Protein 6U83 (pdb70)

InterPro domains:
  IPR006664 Outer membrane protein, bacterial [PR01021] (283-305)
  IPR006664 Outer membrane protein, bacterial [PR01021] (332-348)
  IPR006665 OmpA-like domain [PF00691] (283-367)
  IPR006665 OmpA-like domain [PS51123] (270-389)
  IPR006665 OmpA-like domain [cd07185] (283-385)
  IPR011250 Outer membrane protein/outer membrane enzyme PagP, beta-barrel [SSF56925] (75-213)
  IPR036737 OmpA-like domain superfamily [G3DSA:3.30.1330.60] (267-387)
  IPR036737 OmpA-like domain superfamily [SSF103088] (271-385)
  IPR050330 Bacterial Outer Membrane Structural/Functional [PTHR30329] (282-387)

Secondary structure (DSSP, 8-state):
-----EEPPTT-EEPPTTGGG-SS-EEEEEEETTEEEEEEEEE--TT-----HHHHHHHHHHHHHHHHHT---EEEEE-----SSSSTTHHHHHHHHHHHHHHHHHHHHHTT--GGGEEEEE-TTSSPPTTS-TT-GGGSEEEEEEEEEPEEP-

Nearest PDB structures (foldseek):
  6u83-assembly1_A  TM=1.007E+00  e=5.809E-35  Francisella tularensis subsp. tularensis SCHU S4
  5u1h-assembly3_C  TM=8.465E-01  e=2.997E-11  Pseudomonas aeruginosa PAO1
  6jfw-assembly2_B  TM=7.309E-01  e=7.618E-12  Pseudomonas aeruginosa PAO1
  5jir-assembly3_A  TM=6.852E-01  e=8.661E-08  Treponema pallidum subsp. pallidum str. Nichols
  5jir-assembly3_B  TM=6.895E-01  e=1.518E-06  Treponema pallidum subsp. pallidum str. Nichols

Structure (mmCIF, N/CA/C/O backbone):
data_6U83
#
_entry.id   6U83
#
_cell.length_a   113.788
_cell.length_b   134.971
_cell.length_c   31.206
_cell.angle_alpha   90.000
_cell.angle_beta   90.000
_cell.angle_gamma   90.000
#
_symmetry.space_group_name_H-M   'C 2 2 21'
#
loop_
_entity.id
_entity.type
_entity.pdbx_description
1 polymer 'Outer membrane associated protein'
2 non-polymer '4-(2-HYDROXYETHYL)-1-PIPERAZINE ETHANESULFONIC ACID'
3 non-polymer 'PENTAETHYLENE GLYCOL'
4 non-polymer D-ALANINE
5 water water
#
loop_
_atom_site.group_PDB
_atom_site.id
_atom_site.type_symbol
_atom_site.label_atom_id
_atom_site.label_alt_id
_atom_site.label_comp_id
_atom_site.label_asym_id
_atom_site.label_entity_id
_atom_site.label_seq_id
_atom_site.pdbx_PDB_ins_code
_atom_site.Cartn_x
_atom_site.Cartn_y
_atom_site.Cartn_z
_atom_site.occupancy
_atom_site.B_iso_or_equiv
_atom_site.auth_seq_id
_atom_site.auth_comp_id
_atom_site.auth_asym_id
_atom_site.auth_atom_id
_atom_site.pdbx_PDB_model_num
ATOM 1 N N . ILE A 1 21 ? -6.836 18.677 -16.968 1.00 145.03 240 ILE A N 1
ATOM 2 C CA . ILE A 1 21 ? -5.398 18.517 -16.805 1.00 143.39 240 ILE A CA 1
ATOM 3 C C . ILE A 1 21 ? -5.098 17.221 -16.045 1.00 146.37 240 ILE A C 1
ATOM 4 O O . ILE A 1 21 ? -3.947 16.964 -15.683 1.00 149.86 240 ILE A O 1
ATOM 9 N N . ASP A 1 22 ? -6.127 16.404 -15.807 1.00 149.98 241 ASP A N 1
ATOM 10 C CA . ASP A 1 22 ? -5.938 15.159 -15.072 1.00 139.95 241 ASP A CA 1
ATOM 11 C C . ASP A 1 22 ? -5.293 14.103 -15.958 1.00 133.52 241 ASP A C 1
ATOM 12 O O . ASP A 1 22 ? -5.584 13.994 -17.153 1.00 128.69 241 ASP A O 1
ATOM 17 N N . GLU A 1 23 ? -4.434 13.301 -15.343 1.00 132.40 242 GLU A N 1
ATOM 18 C CA . GLU A 1 23 ? -3.598 12.348 -16.043 1.00 131.61 242 GLU A CA 1
ATOM 19 C C . GLU A 1 23 ? -3.634 10.958 -15.414 1.00 123.97 242 GLU A C 1
ATOM 20 O O . GLU A 1 23 ? -3.211 9.997 -16.066 1.00 122.10 242 GLU A O 1
ATOM 26 N N . SER A 1 24 ? -4.178 10.814 -14.201 1.00 121.52 243 SER A N 1
ATOM 27 C CA . SER A 1 24 ? -4.137 9.545 -13.480 1.00 119.67 243 SER A CA 1
ATOM 28 C C . SER A 1 24 ? -4.958 8.478 -14.195 1.00 110.51 243 SER A C 1
ATOM 29 O O . SER A 1 24 ? -6.105 8.712 -14.591 1.00 105.91 243 SER A O 1
ATOM 32 N N . LYS A 1 25 ? -4.361 7.302 -14.354 1.00 106.00 244 LYS A N 1
ATOM 33 C CA . LYS A 1 25 ? -4.998 6.171 -15.014 1.00 101.23 244 LYS A CA 1
ATOM 34 C C . LYS A 1 25 ? -5.186 5.043 -14.005 1.00 95.89 244 LYS A C 1
ATOM 35 O O . LYS A 1 25 ? -4.227 4.620 -13.352 1.00 96.63 244 LYS A O 1
ATOM 41 N N . TYR A 1 26 ? -6.421 4.569 -13.875 1.00 90.64 245 TYR A N 1
ATOM 42 C CA . TYR A 1 26 ? -6.771 3.507 -12.945 1.00 86.70 245 TYR A CA 1
ATOM 43 C C . TYR A 1 26 ? -6.881 2.170 -13.676 1.00 90.61 245 TYR A C 1
ATOM 44 O O . TYR A 1 26 ? -7.255 2.110 -14.850 1.00 92.17 245 TYR A O 1
ATOM 53 N N . VAL A 1 27 ? -6.556 1.092 -12.965 1.00 93.90 246 VAL A N 1
ATOM 54 C CA . VAL A 1 27 ? -6.472 -0.249 -13.530 1.00 95.73 246 VAL A CA 1
ATOM 55 C C . VAL A 1 27 ? -7.509 -1.145 -12.851 1.00 96.66 246 VAL A C 1
ATOM 56 O O . VAL A 1 27 ? -7.729 -1.057 -11.637 1.00 101.88 246 VAL A O 1
ATOM 60 N N . LEU A 1 28 ? -8.189 -2.042 -13.684 1.00 94.38 247 LEU A N 1
ATOM 61 C CA . LEU A 1 28 ? -9.278 -2.977 -13.421 1.00 91.53 247 LEU A CA 1
ATOM 62 C C . LEU A 1 28 ? -8.760 -4.297 -12.851 1.00 92.79 247 LEU A C 1
ATOM 63 O O . LEU A 1 28 ? -7.625 -4.700 -13.134 1.00 93.41 247 LEU A O 1
ATOM 68 N N . PRO A 1 29 ? -9.576 -4.985 -12.044 1.00 90.02 248 PRO A N 1
ATOM 69 C CA . PRO A 1 29 ? -9.118 -6.234 -11.413 1.00 82.99 248 PRO A CA 1
ATOM 70 C C . PRO A 1 29 ? -8.709 -7.282 -12.442 1.00 83.17 248 PRO A C 1
ATOM 71 O O . PRO A 1 29 ? -9.408 -7.521 -13.430 1.00 82.86 248 PRO A O 1
ATOM 75 N N . ALA A 1 30 ? -7.565 -7.917 -12.186 1.00 79.58 249 ALA A N 1
ATOM 76 C CA . ALA A 1 30 ? -6.944 -8.816 -13.153 1.00 81.93 249 ALA A CA 1
ATOM 77 C C . ALA A 1 30 ? -7.809 -10.038 -13.425 1.00 80.63 249 ALA A C 1
ATOM 78 O O . ALA A 1 30 ? -8.225 -10.741 -12.500 1.00 91.20 249 ALA A O 1
ATOM 80 N N . GLY A 1 31 ? -8.056 -10.305 -14.702 1.00 79.00 250 GLY A N 1
ATOM 81 C CA . GLY A 1 31 ? -8.769 -11.500 -15.097 1.00 78.35 250 GLY A CA 1
ATOM 82 C C . GLY A 1 31 ? -10.258 -11.481 -14.850 1.00 82.05 250 GLY A C 1
ATOM 83 O O . GLY A 1 31 ? -10.911 -12.512 -15.033 1.00 83.46 250 GLY A O 1
ATOM 84 N N . ILE A 1 32 ? -10.820 -10.341 -14.455 1.00 80.29 251 ILE A N 1
ATOM 85 C CA . ILE A 1 32 ? -12.232 -10.224 -14.114 1.00 77.81 251 ILE A CA 1
ATOM 86 C C . ILE A 1 32 ? -12.882 -9.218 -15.055 1.00 82.88 251 ILE A C 1
ATOM 87 O O . ILE A 1 32 ? -12.356 -8.117 -15.249 1.00 86.93 251 ILE A O 1
ATOM 92 N N . LYS A 1 33 ? -14.025 -9.584 -15.621 1.00 76.06 252 LYS A N 1
ATOM 93 C CA . LYS A 1 33 ? -14.729 -8.727 -16.562 1.00 72.00 252 LYS A CA 1
ATOM 94 C C . LYS A 1 33 ? -15.947 -8.109 -15.892 1.00 71.72 252 LYS A C 1
ATOM 95 O O . LYS A 1 33 ? -16.415 -8.586 -14.861 1.00 74.83 252 LYS A O 1
ATOM 101 N N . GLN A 1 34 ? -16.462 -7.038 -16.491 1.00 69.58 253 GLN A N 1
ATOM 102 C CA . GLN A 1 34 ? -17.594 -6.333 -15.904 1.00 70.56 253 GLN A CA 1
ATOM 103 C C . GLN A 1 34 ? -18.842 -7.207 -15.923 1.00 71.21 253 GLN A C 1
ATOM 104 O O . GLN A 1 34 ? -19.089 -7.935 -16.884 1.00 79.68 253 GLN A O 1
ATOM 110 N N . CYS A 1 35 ? -19.631 -7.135 -14.850 1.00 71.95 254 CYS A N 1
ATOM 111 C CA . CYS A 1 35 ? -20.833 -7.955 -14.748 1.00 78.15 254 CYS A CA 1
ATOM 112 C C . CYS A 1 35 ? -21.846 -7.568 -15.820 1.00 78.61 254 CYS A C 1
ATOM 113 O O . CYS A 1 35 ? -22.134 -6.387 -16.018 1.00 77.38 254 CYS A O 1
ATOM 116 N N . GLU A 1 36 ? -22.378 -8.572 -16.508 1.00 85.43 255 GLU A N 1
ATOM 117 C CA . GLU A 1 36 ? -23.513 -8.425 -17.403 1.00 95.25 255 GLU A CA 1
ATOM 118 C C . GLU A 1 36 ? -24.807 -8.372 -16.597 1.00 89.38 255 GLU A C 1
ATOM 119 O O . GLU A 1 36 ? -24.842 -8.696 -15.410 1.00 98.58 255 GLU A O 1
ATOM 125 N N . GLY A 1 37 ? -25.886 -7.970 -17.254 1.00 86.63 256 GLY A N 1
ATOM 126 C CA . GLY A 1 37 ? -27.179 -8.008 -16.602 1.00 95.00 256 GLY A CA 1
ATOM 127 C C . GLY A 1 37 ? -27.537 -9.411 -16.150 1.00 101.42 256 GLY A C 1
ATOM 128 O O . GLY A 1 37 ? -27.392 -10.366 -16.921 1.00 103.09 256 GLY A O 1
ATOM 129 N N . ASN A 1 38 ? -27.989 -9.551 -14.900 1.00 104.89 257 ASN A N 1
ATOM 130 C CA . ASN A 1 38 ? -28.371 -10.847 -14.328 1.00 104.30 257 ASN A CA 1
ATOM 131 C C . ASN A 1 38 ? -27.228 -11.854 -14.409 1.00 98.94 257 ASN A C 1
ATOM 132 O O . ASN A 1 38 ? -27.382 -12.962 -14.929 1.00 102.62 257 ASN A O 1
ATOM 137 N N . PHE A 1 39 ? -26.067 -11.460 -13.883 1.00 90.83 258 PHE A N 1
ATOM 138 C CA . PHE A 1 39 ? -24.876 -12.289 -14.011 1.00 95.81 258 PHE A CA 1
ATOM 139 C C . PHE A 1 39 ? -24.963 -13.574 -13.191 1.00 103.53 258 PHE A C 1
ATOM 140 O O . PHE A 1 39 ? -24.199 -14.511 -13.444 1.00 106.73 258 PHE A O 1
ATOM 148 N N . ASN A 1 40 ? -25.851 -13.632 -12.203 1.00 106.62 259 ASN A N 1
ATOM 149 C CA . ASN A 1 40 ? -25.982 -14.805 -11.350 1.00 102.29 259 ASN A CA 1
ATOM 150 C C . ASN A 1 40 ? -26.896 -15.861 -11.945 1.00 109.60 259 ASN A C 1
ATOM 151 O O . ASN A 1 40 ? -26.961 -16.976 -11.411 1.00 92.47 259 ASN A O 1
ATOM 156 N N . LEU A 1 41 ? -27.610 -15.536 -13.023 1.00 85.06 260 LEU A N 1
ATOM 157 C CA . LEU A 1 41 ? -28.428 -16.523 -13.708 1.00 87.52 260 LEU A CA 1
ATOM 158 C C . LEU A 1 41 ? -27.626 -17.332 -14.725 1.00 91.49 260 LEU A C 1
ATOM 159 O O . LEU A 1 41 ? -28.212 -18.009 -15.577 1.00 87.23 260 LEU A O 1
ATOM 164 N N . THR A 1 42 ? -26.300 -17.259 -14.653 1.00 97.22 261 THR A N 1
ATOM 165 C CA . THR A 1 42 ? -25.426 -18.186 -15.356 1.00 105.75 261 THR A CA 1
ATOM 166 C C . THR A 1 42 ? -25.322 -19.483 -14.568 1.00 103.99 261 THR A C 1
ATOM 167 O O . THR A 1 42 ? -25.165 -19.466 -13.343 1.00 103.54 261 THR A O 1
ATOM 171 N N . GLU A 1 43 ? -25.397 -20.612 -15.269 1.00 103.02 262 GLU A N 1
ATOM 172 C CA . GLU A 1 43 ? -25.149 -21.897 -14.634 1.00 105.96 262 GLU A CA 1
ATOM 173 C C . GLU A 1 43 ? -23.672 -22.268 -14.648 1.00 102.68 262 GLU A C 1
ATOM 174 O O . GLU A 1 43 ? -23.328 -23.450 -14.526 1.00 112.58 262 GLU A O 1
ATOM 180 N N . ASP A 1 44 ? -22.797 -21.286 -14.807 1.00 99.22 263 ASP A N 1
ATOM 181 C CA . ASP A 1 44 ? -21.360 -21.470 -14.746 1.00 105.75 263 ASP A CA 1
ATOM 182 C C . ASP A 1 44 ? -20.816 -20.646 -13.589 1.00 97.14 263 ASP A C 1
ATOM 183 O O . ASP A 1 44 ? -21.429 -19.655 -13.174 1.00 95.76 263 ASP A O 1
ATOM 188 N N . GLY A 1 45 ? -19.669 -21.060 -13.061 1.00 97.93 264 GLY A N 1
ATOM 189 C CA . GLY A 1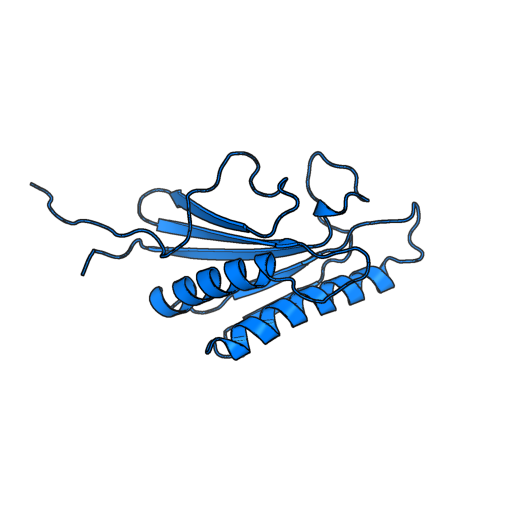 45 ? -18.995 -20.241 -12.065 1.00 101.11 264 GLY A CA 1
ATOM 190 C C . GLY A 1 45 ? -18.479 -18.950 -12.685 1.00 108.57 264 GLY A C 1
ATOM 191 O O . GLY A 1 45 ? -17.913 -18.946 -13.781 1.00 110.46 264 GLY A O 1
ATOM 192 N N . VAL A 1 46 ? -18.685 -17.831 -11.979 1.00 101.36 265 VAL A N 1
ATOM 193 C CA . VAL A 1 46 ? -18.257 -16.537 -12.506 1.00 90.18 265 VAL A CA 1
ATOM 194 C C . VAL A 1 46 ? -17.744 -15.639 -11.392 1.00 82.67 265 VAL A C 1
ATOM 195 O O . VAL A 1 46 ? -18.162 -15.733 -10.234 1.00 83.37 265 VAL A O 1
ATOM 199 N N . ALA A 1 47 ? -16.825 -14.759 -11.769 1.00 75.50 266 ALA A N 1
ATOM 200 C CA . ALA A 1 47 ? -16.398 -13.623 -10.971 1.00 7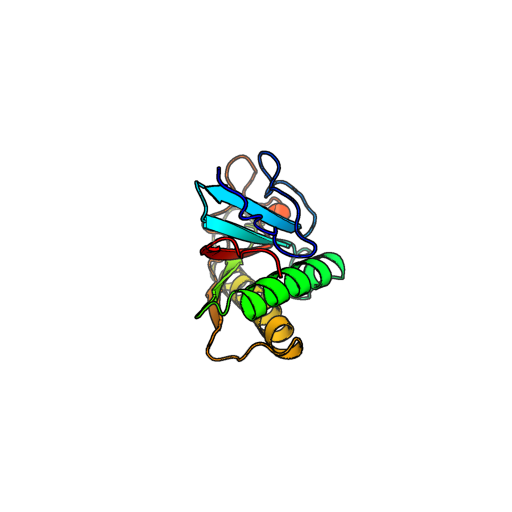1.76 266 ALA A CA 1
ATOM 201 C C . ALA A 1 47 ? -16.413 -12.402 -11.882 1.00 72.98 266 ALA A C 1
ATOM 202 O O . ALA A 1 47 ? -15.817 -12.428 -12.962 1.00 74.79 266 ALA A O 1
ATOM 204 N N . CYS A 1 48 ? -17.109 -11.347 -11.468 1.00 73.82 267 CYS A N 1
ATOM 205 C CA . CYS A 1 48 ? -17.213 -10.151 -12.293 1.00 80.89 267 CYS A CA 1
ATOM 206 C C . CYS A 1 48 ? -17.182 -8.909 -11.395 1.00 85.95 267 CYS A C 1
ATOM 207 O O . CYS A 1 48 ? -17.251 -9.005 -10.161 1.00 83.53 267 CYS A O 1
ATOM 210 N N . TYR A 1 49 ? -17.038 -7.728 -12.019 1.00 75.58 268 TYR A N 1
ATOM 211 C CA . TYR A 1 49 ? -16.926 -6.471 -11.278 1.00 73.15 268 TYR A CA 1
ATOM 212 C C . TYR A 1 49 ? -17.986 -5.468 -11.720 1.00 72.22 268 TYR A C 1
ATOM 213 O O . TYR A 1 49 ? -18.428 -5.475 -12.871 1.00 76.60 268 TYR A O 1
ATOM 222 N N . THR A 1 50 ? -18.381 -4.588 -10.795 1.00 71.88 269 THR A N 1
ATOM 223 C CA . THR A 1 50 ? -19.072 -3.351 -11.143 1.00 74.11 269 THR A CA 1
ATOM 224 C C . THR A 1 50 ? -18.296 -2.177 -10.570 1.00 72.79 269 THR A C 1
ATOM 225 O O . THR A 1 50 ? -17.579 -2.310 -9.574 1.00 75.10 269 THR A O 1
ATOM 229 N N . ILE A 1 51 ? -18.440 -1.027 -11.208 1.00 69.55 270 ILE A N 1
ATOM 230 C CA . ILE A 1 51 ? -17.825 0.201 -10.741 1.00 68.99 270 ILE A CA 1
ATOM 231 C C . ILE A 1 51 ? -18.937 1.135 -10.303 1.00 77.72 270 ILE A C 1
ATOM 232 O O . ILE A 1 51 ? -19.982 1.227 -10.959 1.00 71.53 270 ILE A O 1
ATOM 237 N N . ASN A 1 52 ? -18.725 1.801 -9.169 1.00 91.96 271 ASN A N 1
ATOM 238 C CA . ASN A 1 52 ? -19.639 2.809 -8.632 1.00 97.66 271 ASN A CA 1
ATOM 239 C C . ASN A 1 52 ? -18.743 3.962 -8.205 1.00 98.21 271 ASN A C 1
ATOM 240 O O . ASN A 1 52 ? -18.112 3.914 -7.148 1.00 92.18 271 ASN A O 1
ATOM 245 N N . GLY A 1 53 ? -18.671 4.980 -9.055 1.00 111.34 272 GLY A N 1
ATOM 246 C CA . GLY A 1 53 ? -17.733 6.064 -8.867 1.00 117.33 272 GLY A CA 1
ATOM 247 C C . GLY A 1 53 ? -16.309 5.646 -9.168 1.00 115.02 272 GLY A C 1
ATOM 248 O O . GLY A 1 53 ? -15.953 5.384 -10.321 1.00 121.78 272 GLY A O 1
ATOM 249 N N . ASP A 1 54 ? -15.484 5.589 -8.123 1.00 109.64 273 ASP A N 1
ATOM 250 C CA . ASP A 1 54 ? -14.102 5.143 -8.220 1.00 106.71 273 ASP A CA 1
ATOM 251 C C . ASP A 1 54 ? -13.858 3.905 -7.369 1.00 97.98 273 ASP A C 1
ATOM 252 O O . ASP A 1 54 ? -12.713 3.442 -7.277 1.00 87.70 273 ASP A O 1
ATOM 257 N N . ASP A 1 55 ? -14.905 3.364 -6.744 1.00 97.64 274 ASP A N 1
ATOM 258 C CA . ASP A 1 55 ? -14.831 2.123 -5.988 1.00 96.03 274 ASP A CA 1
ATOM 259 C C . ASP A 1 55 ? -15.304 0.974 -6.869 1.00 91.33 274 ASP A C 1
ATOM 260 O O . ASP A 1 55 ? -16.342 1.079 -7.535 1.00 91.06 274 ASP A O 1
ATOM 265 N N . VAL A 1 56 ? -14.548 -0.119 -6.871 1.00 81.03 275 VAL A N 1
ATOM 266 C CA . VAL A 1 56 ? -14.886 -1.303 -7.645 1.00 83.44 275 VAL A CA 1
ATOM 267 C C . VAL A 1 56 ? -15.372 -2.378 -6.679 1.00 83.87 275 VAL A C 1
ATOM 268 O O . VAL A 1 56 ? -14.907 -2.457 -5.536 1.00 80.99 275 VAL A O 1
ATOM 272 N N . THR A 1 57 ? -16.345 -3.172 -7.123 1.00 80.21 276 THR A N 1
ATOM 273 C CA . THR A 1 57 ? -16.873 -4.282 -6.346 1.00 72.61 276 THR A CA 1
ATOM 274 C C . THR A 1 57 ? -16.807 -5.535 -7.197 1.00 74.17 276 THR A C 1
ATOM 275 O O . THR A 1 57 ? -17.306 -5.543 -8.328 1.00 68.05 276 THR A O 1
ATOM 279 N N . VAL A 1 58 ? -16.200 -6.589 -6.653 1.00 70.68 277 VAL A N 1
ATOM 280 C CA . VAL A 1 58 ? -16.051 -7.855 -7.352 1.00 72.13 277 VAL A CA 1
ATOM 281 C C . VAL A 1 58 ? -16.999 -8.856 -6.718 1.00 65.76 277 VAL A C 1
ATOM 282 O O . VAL A 1 58 ? -17.081 -8.955 -5.491 1.00 67.20 277 VAL A O 1
ATOM 286 N N . TYR A 1 59 ? -17.739 -9.569 -7.552 1.00 64.84 278 TYR A N 1
ATOM 287 C CA . TYR A 1 59 ? -18.637 -10.617 -7.107 1.00 66.25 278 TYR A CA 1
ATOM 288 C C . TYR A 1 59 ? -18.087 -11.974 -7.508 1.00 73.64 278 TYR A C 1
ATOM 289 O O . TYR A 1 59 ? -17.376 -12.101 -8.508 1.00 77.37 278 TYR A O 1
ATOM 298 N N . LEU A 1 60 ? -18.439 -12.986 -6.720 1.00 71.52 279 LEU A N 1
ATOM 299 C CA . LEU A 1 60 ? -18.101 -14.374 -6.992 1.00 63.40 279 LEU A CA 1
ATOM 300 C C . LEU A 1 60 ? -19.367 -15.204 -6.876 1.00 68.92 279 LEU A C 1
ATOM 301 O O . LEU A 1 60 ? -20.039 -15.174 -5.838 1.00 69.28 279 LEU A O 1
ATOM 306 N N . ASP A 1 61 ? -19.701 -15.933 -7.942 1.00 64.55 280 ASP A N 1
ATOM 307 C CA . ASP A 1 61 ? -20.831 -16.860 -7.932 1.00 54.71 280 ASP A CA 1
ATOM 308 C C . ASP A 1 61 ? -20.307 -18.194 -8.453 1.00 62.84 280 ASP A C 1
ATOM 309 O O . ASP A 1 61 ? -20.249 -18.420 -9.664 1.00 74.72 280 ASP A O 1
ATOM 314 N N . THR A 1 62 ? -19.908 -19.060 -7.527 1.00 64.37 281 THR A N 1
ATOM 315 C CA . THR A 1 62 ? -19.428 -20.398 -7.837 1.00 67.50 281 THR A CA 1
ATOM 316 C C . THR A 1 62 ? -20.583 -21.385 -7.718 1.00 63.48 281 THR A C 1
ATOM 317 O O . THR A 1 62 ? -21.289 -21.402 -6.703 1.00 61.17 281 THR A O 1
ATOM 321 N N . LYS A 1 63 ? -20.774 -22.201 -8.748 1.00 64.63 282 LYS A N 1
ATOM 322 C CA . LYS A 1 63 ? -21.883 -23.140 -8.821 1.00 61.80 282 LYS A CA 1
ATOM 323 C C . LYS A 1 63 ? -21.405 -24.549 -8.504 1.00 64.27 282 LYS A C 1
ATOM 324 O O . LYS A 1 63 ? -20.222 -24.874 -8.643 1.00 62.10 282 LYS A O 1
ATOM 330 N N . PHE A 1 64 ? -22.353 -25.391 -8.087 1.00 48.91 283 PHE A N 1
ATOM 331 C CA . PHE A 1 64 ? -22.084 -26.764 -7.687 1.00 54.23 283 PHE A CA 1
ATOM 332 C C . PHE A 1 64 ? -23.092 -27.715 -8.315 1.00 53.23 283 PHE A C 1
ATOM 333 O O . PHE A 1 64 ? -24.277 -27.387 -8.456 1.00 53.11 283 PHE A O 1
ATOM 341 N N . ALA A 1 65 ? -22.624 -28.917 -8.650 1.00 55.59 284 ALA A N 1
ATOM 342 C CA . ALA A 1 65 ? -23.538 -29.960 -9.089 1.00 60.06 284 ALA A CA 1
ATOM 343 C C . ALA A 1 65 ? -24.418 -30.447 -7.928 1.00 72.53 284 ALA A C 1
ATOM 344 O O . ALA A 1 65 ? -24.142 -30.217 -6.742 1.00 75.26 284 ALA A O 1
ATOM 346 N N . TYR A 1 66 ? -25.482 -31.151 -8.293 1.00 65.34 285 TYR A N 1
ATOM 347 C CA . TYR A 1 66 ? -26.498 -31.559 -7.341 1.00 57.58 285 TYR A CA 1
ATOM 348 C C . TYR A 1 66 ? -25.900 -32.421 -6.228 1.00 57.28 285 TYR A C 1
ATOM 349 O O . TYR A 1 66 ? -25.233 -33.428 -6.490 1.00 55.07 285 TYR A O 1
ATOM 358 N N . ASP A 1 67 ? -26.115 -32.007 -4.977 1.00 63.77 286 ASP A N 1
ATOM 359 C CA . ASP A 1 67 ? -25.717 -32.735 -3.769 1.00 60.27 286 ASP A CA 1
ATOM 360 C C . ASP A 1 67 ? -24.207 -32.763 -3.569 1.00 66.35 286 ASP A C 1
ATOM 361 O O . ASP A 1 67 ? -23.706 -33.552 -2.750 1.00 66.35 286 ASP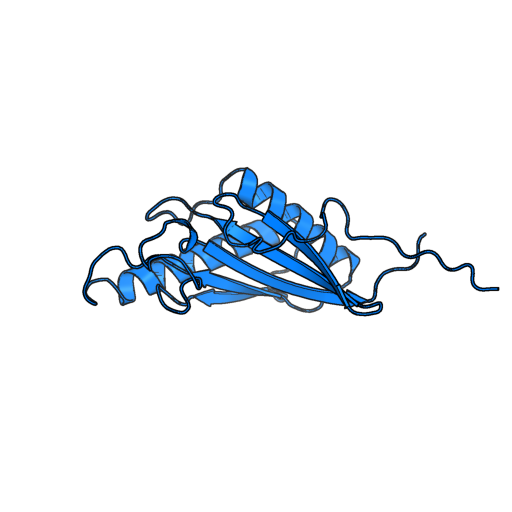 A O 1
ATOM 366 N N . LYS A 1 68 ? -23.461 -31.933 -4.296 1.00 71.65 287 LYS A N 1
ATOM 367 C CA . LYS A 1 68 ? -22.009 -31.915 -4.239 1.00 68.53 287 LYS A CA 1
ATOM 368 C C . LYS A 1 68 ? -21.510 -30.657 -3.546 1.00 67.47 287 LYS A C 1
ATOM 369 O O . LYS A 1 68 ? -22.099 -29.576 -3.669 1.00 61.73 287 LYS A O 1
ATOM 375 N N . ALA A 1 69 ? -20.403 -30.806 -2.826 1.00 58.82 288 ALA A N 1
ATOM 376 C CA . ALA A 1 69 ? -19.692 -29.660 -2.268 1.00 63.68 288 ALA A CA 1
ATOM 377 C C . ALA A 1 69 ? -18.292 -29.542 -2.853 1.00 67.75 288 ALA A C 1
ATOM 378 O O . ALA A 1 69 ? -17.457 -28.801 -2.312 1.00 65.65 288 ALA A O 1
ATOM 380 N N . THR A 1 70 ? -18.024 -30.277 -3.925 1.00 57.86 289 THR A N 1
ATOM 381 C CA . THR A 1 70 ? -16.749 -30.258 -4.620 1.00 73.53 289 THR A CA 1
ATOM 382 C C . THR A 1 70 ? -16.709 -29.138 -5.651 1.00 73.35 289 THR A C 1
ATOM 383 O O . THR A 1 70 ? -17.707 -28.863 -6.320 1.00 73.75 289 THR A O 1
ATOM 387 N N . LEU A 1 71 ? -15.543 -28.510 -5.797 1.00 68.76 290 LEU A N 1
ATOM 388 C CA . LEU A 1 71 ? -15.351 -27.445 -6.775 1.00 63.01 290 LEU A CA 1
ATOM 389 C C . LEU A 1 71 ? -14.989 -28.038 -8.123 1.00 68.00 290 LEU A C 1
ATOM 390 O O . LEU A 1 71 ? -14.285 -29.050 -8.188 1.00 69.26 290 LEU A O 1
ATOM 395 N N . ASN A 1 72 ? -15.443 -27.389 -9.197 1.00 64.14 291 ASN A N 1
ATOM 396 C CA . ASN A 1 72 ? -15.020 -27.752 -10.541 1.00 74.06 291 ASN A CA 1
ATOM 397 C C . ASN A 1 72 ? -13.993 -26.740 -11.040 1.00 76.56 291 ASN A C 1
ATOM 398 O O . ASN A 1 72 ? -13.623 -25.793 -10.341 1.00 73.57 291 ASN A O 1
ATOM 403 N N . ALA A 1 73 ? -13.530 -26.948 -12.275 1.00 78.90 292 ALA A N 1
ATOM 404 C CA . ALA A 1 73 ? -12.472 -26.110 -12.831 1.00 71.51 292 ALA A CA 1
ATOM 405 C C . ALA A 1 73 ? -12.932 -24.669 -13.002 1.00 74.26 292 ALA A C 1
ATOM 406 O O . ALA A 1 73 ? -12.163 -23.729 -12.753 1.00 77.30 292 ALA A O 1
ATOM 408 N N . LYS A 1 74 ? -14.183 -24.477 -13.426 1.00 76.14 293 LYS A N 1
ATOM 409 C CA . LYS A 1 74 ? -14.724 -23.130 -13.566 1.00 81.44 293 LYS A CA 1
ATOM 410 C C . LYS A 1 74 ? -14.766 -22.424 -12.219 1.00 71.67 293 LYS A C 1
ATOM 411 O O . LYS A 1 74 ? -14.304 -21.286 -12.085 1.00 73.86 293 LYS A O 1
ATOM 417 N N . GLY A 1 75 ? -15.322 -23.081 -11.210 1.00 72.92 294 GLY A N 1
ATOM 418 C CA . GLY A 1 75 ? -15.273 -22.525 -9.874 1.00 71.70 294 GLY A CA 1
ATOM 419 C C . GLY A 1 75 ? -13.864 -22.159 -9.447 1.00 77.91 294 GLY A C 1
ATOM 420 O O . GLY A 1 75 ? -13.622 -21.049 -8.963 1.00 82.66 294 GLY A O 1
ATOM 421 N N . LYS A 1 76 ? -12.907 -23.073 -9.642 1.00 72.71 295 LYS A N 1
ATOM 422 C CA . LYS A 1 76 ? -11.549 -22.814 -9.174 1.00 67.21 295 LYS A CA 1
ATOM 423 C C . LYS A 1 76 ? -10.912 -21.652 -9.926 1.00 70.94 295 LYS A C 1
ATOM 424 O O . LYS A 1 76 ? -10.207 -20.833 -9.331 1.00 75.68 295 LYS A O 1
ATOM 430 N N . LYS A 1 77 ? -11.129 -21.563 -11.233 1.00 69.99 296 LYS A N 1
ATOM 431 C CA . LYS A 1 77 ? -10.596 -20.411 -11.953 1.00 73.21 296 LYS A CA 1
ATOM 432 C C . LYS A 1 77 ? -11.156 -19.118 -11.375 1.00 77.11 296 LYS A C 1
ATOM 433 O O . LYS A 1 77 ? -10.404 -18.187 -11.062 1.00 88.84 296 LYS A O 1
ATOM 439 N N . ALA A 1 78 ? -12.475 -19.062 -11.171 1.00 64.22 297 ALA A N 1
ATOM 440 C CA . ALA A 1 78 ? -13.086 -17.850 -10.626 1.00 61.82 297 ALA A CA 1
ATOM 441 C C . ALA A 1 78 ? -12.508 -17.510 -9.258 1.00 64.37 297 ALA A C 1
ATOM 442 O O . ALA A 1 78 ? -12.135 -16.362 -8.992 1.00 66.98 297 ALA A O 1
ATOM 444 N N . ILE A 1 79 ? -12.424 -18.501 -8.374 1.00 62.54 298 ILE A N 1
ATOM 445 C CA . ILE A 1 79 ? -11.963 -18.231 -7.014 1.00 59.19 298 ILE A CA 1
ATOM 446 C C . ILE A 1 79 ? -10.544 -17.674 -7.034 1.00 64.74 298 ILE A C 1
ATOM 447 O O . ILE A 1 79 ? -10.222 -16.705 -6.333 1.00 76.40 298 ILE A O 1
ATOM 452 N N . ALA A 1 80 ? -9.678 -18.269 -7.853 1.00 62.51 299 ALA A N 1
ATOM 453 C CA . ALA A 1 80 ? -8.290 -17.830 -7.928 1.00 63.27 299 ALA A CA 1
ATOM 454 C C . ALA A 1 80 ? -8.191 -16.358 -8.291 1.00 73.58 299 ALA A C 1
ATOM 455 O O . ALA A 1 80 ? -7.387 -15.621 -7.712 1.00 79.12 299 ALA A O 1
ATOM 457 N N . SER A 1 81 ? -8.992 -15.913 -9.261 1.00 69.47 300 SER A N 1
ATOM 458 C CA . SER A 1 81 ? -8.983 -14.502 -9.628 1.00 69.38 300 SER A CA 1
ATOM 459 C C . SER A 1 81 ? -9.581 -13.643 -8.528 1.00 75.16 300 SER A C 1
ATOM 460 O O . SER A 1 81 ? -9.114 -12.527 -8.275 1.00 83.14 300 SER A O 1
ATOM 463 N N . PHE A 1 82 ? -10.636 -14.139 -7.888 1.00 73.62 301 PHE A N 1
ATOM 464 C CA . PHE A 1 82 ? -11.207 -13.456 -6.735 1.00 65.49 301 PHE A CA 1
ATOM 465 C C . PHE A 1 82 ? -10.152 -13.233 -5.663 1.00 64.58 301 PHE A C 1
ATOM 466 O O . PHE A 1 82 ? -10.019 -12.131 -5.123 1.00 68.37 301 PHE A O 1
ATOM 474 N N . VAL A 1 83 ? -9.379 -14.277 -5.349 1.00 64.45 302 VAL A N 1
ATOM 475 C CA . VAL A 1 83 ? -8.363 -14.174 -4.306 1.00 68.61 302 VAL A CA 1
ATOM 476 C C . VAL A 1 83 ? -7.252 -13.221 -4.731 1.00 79.63 302 VAL A C 1
ATOM 477 O O . VAL A 1 83 ? -6.749 -12.430 -3.919 1.00 79.99 302 VAL A O 1
ATOM 481 N N . ASN A 1 84 ? -6.855 -13.279 -6.008 1.00 78.82 303 ASN A N 1
ATOM 482 C CA . ASN A 1 84 ? -5.813 -12.398 -6.532 1.00 81.74 303 ASN A CA 1
ATOM 483 C C . ASN A 1 84 ? -6.177 -10.929 -6.345 1.00 81.78 303 ASN A C 1
ATOM 484 O O . ASN A 1 84 ? -5.300 -10.088 -6.104 1.00 88.55 303 ASN A O 1
ATOM 489 N N . PHE A 1 85 ? -7.466 -10.607 -6.439 1.00 69.63 304 PHE A N 1
ATOM 490 C CA . PHE A 1 85 ? -7.922 -9.245 -6.194 1.00 67.64 304 PHE A CA 1
ATOM 491 C C . PHE A 1 85 ? -7.857 -8.901 -4.710 1.00 76.66 304 PHE A C 1
ATOM 492 O O . PHE A 1 85 ? -7.448 -7.793 -4.338 1.00 83.74 304 PHE A O 1
ATOM 500 N N . ILE A 1 86 ? -8.251 -9.843 -3.851 1.00 68.59 305 ILE A N 1
ATOM 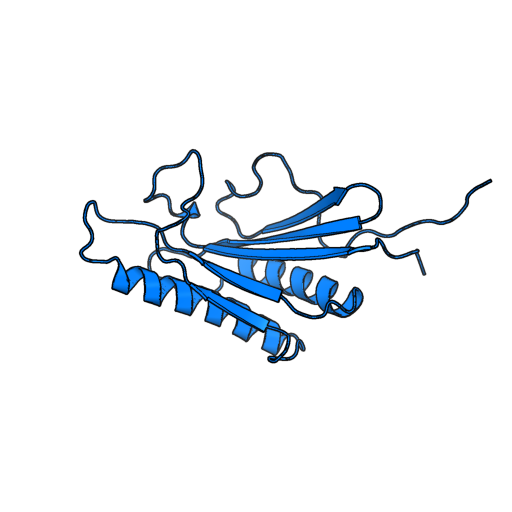501 C CA . ILE A 1 86 ? -8.187 -9.625 -2.410 1.00 74.66 305 ILE A CA 1
ATOM 502 C C . ILE A 1 86 ? -6.749 -9.367 -1.971 1.00 83.45 305 ILE A C 1
ATOM 503 O O . ILE A 1 86 ? -6.476 -8.434 -1.208 1.00 86.71 305 ILE A O 1
ATOM 508 N N . LYS A 1 87 ? -5.806 -10.184 -2.451 1.00 84.20 306 LYS A N 1
ATOM 509 C CA . LYS A 1 87 ? -4.412 -9.993 -2.054 1.00 85.96 306 LYS A CA 1
ATOM 510 C C . LYS A 1 87 ? -3.842 -8.690 -2.603 1.00 88.23 306 LYS A C 1
ATOM 511 O O . LYS A 1 87 ? -2.966 -8.082 -1.978 1.00 91.39 306 LYS A O 1
ATOM 517 N N . ASP A 1 88 ? -4.321 -8.245 -3.763 1.00 90.18 307 ASP A N 1
ATOM 518 C CA . ASP A 1 88 ? -3.802 -7.009 -4.332 1.00 97.50 307 ASP A CA 1
ATOM 519 C C . ASP A 1 88 ? -4.462 -5.788 -3.716 1.00 90.17 307 ASP A C 1
ATOM 520 O O . ASP A 1 88 ? -3.804 -4.764 -3.511 1.00 96.92 307 ASP A O 1
ATOM 525 N N . SER A 1 89 ? -5.752 -5.873 -3.412 1.00 84.34 308 SER A N 1
ATOM 526 C CA . SER A 1 89 ? -6.447 -4.761 -2.780 1.00 88.45 308 SER A CA 1
ATOM 527 C C . SER A 1 89 ? -6.157 -4.651 -1.293 1.00 95.69 308 SER A C 1
ATOM 528 O O . SER A 1 89 ? -6.645 -3.714 -0.653 1.00 103.16 308 SER A O 1
ATOM 531 N N . ASN A 1 90 ? -5.372 -5.574 -0.739 1.00 99.48 309 ASN A N 1
ATOM 532 C CA . ASN A 1 90 ? -5.119 -5.632 0.697 1.00 105.84 309 ASN A CA 1
ATOM 533 C C . ASN A 1 90 ? -6.436 -5.606 1.477 1.00 104.57 309 ASN A C 1
ATOM 534 O O . ASN A 1 90 ? -6.573 -4.928 2.499 1.00 100.79 309 ASN A O 1
ATOM 539 N N . ILE A 1 91 ? -7.418 -6.360 0.974 1.00 96.82 310 ILE A N 1
ATOM 540 C CA . ILE A 1 91 ? -8.738 -6.403 1.591 1.00 92.93 310 ILE A CA 1
ATOM 541 C C . ILE A 1 91 ? -8.678 -7.197 2.888 1.00 100.41 310 ILE A C 1
ATOM 542 O O . ILE A 1 91 ? -7.986 -8.221 2.994 1.00 97.59 310 ILE A O 1
ATOM 547 N N . SER A 1 92 ? -9.414 -6.717 3.891 1.00 107.08 311 SER A N 1
ATOM 548 C CA . SER A 1 92 ? -9.313 -7.242 5.249 1.00 110.25 311 SER A CA 1
ATOM 549 C C . SER A 1 92 ? -9.934 -8.630 5.374 1.00 101.77 311 SER A C 1
ATOM 550 O O . SER A 1 92 ? -9.261 -9.588 5.773 1.00 101.59 311 SER A O 1
ATOM 553 N N . SER A 1 93 ? -11.226 -8.752 5.064 1.00 93.91 312 SER A N 1
ATOM 554 C CA . SER A 1 93 ? -11.955 -9.991 5.300 1.00 93.38 312 SER A CA 1
ATOM 555 C C . SER A 1 93 ? -13.008 -10.199 4.222 1.00 79.87 312 SER A C 1
ATOM 556 O O . SER A 1 93 ? -13.487 -9.241 3.607 1.00 80.55 312 SER A O 1
ATOM 559 N N . VAL A 1 94 ? -13.374 -11.465 4.013 1.00 70.40 313 VAL A N 1
ATOM 560 C CA . VAL A 1 94 ? -14.357 -11.864 3.010 1.00 78.75 313 VAL A CA 1
ATOM 561 C C . VAL A 1 94 ? -15.341 -12.827 3.646 1.00 71.30 313 VAL A C 1
ATOM 562 O O . VAL A 1 94 ? -14.935 -13.814 4.266 1.00 74.08 313 VAL A O 1
ATOM 566 N N . THR A 1 95 ? -16.625 -12.579 3.446 1.00 67.19 314 THR A N 1
ATOM 567 C CA . THR A 1 95 ? -17.661 -13.495 3.891 1.00 63.07 314 THR A CA 1
ATOM 568 C C . THR A 1 95 ? -18.062 -14.393 2.736 1.00 74.82 314 THR A C 1
ATOM 569 O O . THR A 1 95 ? -18.473 -13.906 1.679 1.00 79.36 314 THR A O 1
ATOM 573 N N . VAL A 1 96 ? -17.953 -15.701 2.945 1.00 81.83 315 VAL A N 1
ATOM 574 C CA . VAL A 1 96 ? -18.240 -16.703 1.929 1.00 67.21 315 VAL A CA 1
ATOM 575 C C . VAL A 1 96 ? -19.562 -17.369 2.296 1.00 68.48 315 VAL A C 1
ATOM 576 O O . VAL A 1 96 ? -19.654 -18.065 3.317 1.00 65.92 315 VAL A O 1
ATOM 580 N N . LYS A 1 97 ? -20.587 -17.174 1.465 1.00 61.96 316 LYS A N 1
ATOM 581 C CA . LYS A 1 97 ? -21.947 -17.622 1.756 1.00 60.75 316 LYS A CA 1
ATOM 582 C C . LYS A 1 97 ? -22.322 -18.787 0.846 1.00 61.42 316 LYS A C 1
ATOM 583 O O . LYS A 1 97 ? -22.258 -18.666 -0.380 1.00 60.80 316 LYS A O 1
ATOM 589 N N . GLY A 1 98 ? -22.755 -19.890 1.447 1.00 57.63 317 GLY A N 1
ATOM 590 C CA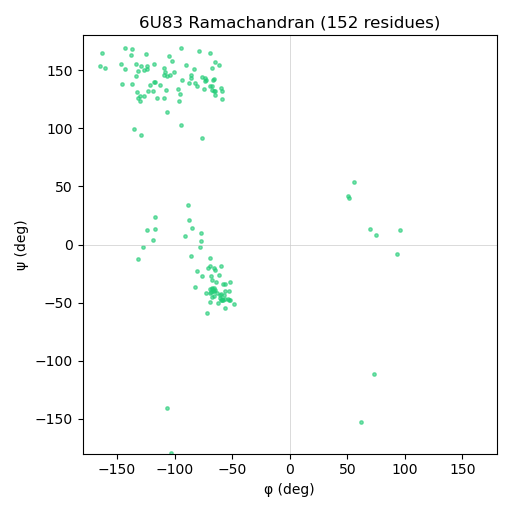 . GLY A 1 98 ? -23.152 -21.076 0.722 1.00 50.18 317 GLY A CA 1
ATOM 591 C C . GLY A 1 98 ? -24.664 -21.230 0.660 1.00 54.72 317 GLY A C 1
ATOM 592 O O . GLY A 1 98 ? -25.370 -20.893 1.601 1.00 61.53 317 GLY A O 1
ATOM 593 N N . TYR A 1 99 ? -25.154 -21.772 -0.452 1.00 56.86 318 TYR A N 1
ATOM 594 C CA . TYR A 1 99 ? -26.587 -21.932 -0.642 1.00 53.33 318 TYR A CA 1
ATOM 595 C C . TYR A 1 99 ? -26.877 -23.304 -1.237 1.00 56.72 318 TYR A C 1
ATOM 596 O O . TYR A 1 99 ? -25.978 -24.014 -1.716 1.00 54.82 318 TYR A O 1
ATOM 605 N N . ALA A 1 100 ? -28.161 -23.660 -1.219 1.00 52.59 319 ALA A N 1
ATOM 606 C CA . ALA A 1 100 ? -28.615 -24.921 -1.779 1.00 55.69 319 ALA A CA 1
ATOM 607 C C . ALA A 1 100 ? -29.911 -24.689 -2.550 1.00 59.14 319 ALA A C 1
ATOM 608 O O . ALA A 1 100 ? -30.569 -23.654 -2.417 1.00 60.19 319 ALA A O 1
ATOM 610 N N . SER A 1 101 ? -30.255 -25.650 -3.394 1.00 53.97 320 SER A N 1
ATOM 611 C CA . SER A 1 101 ? -31.577 -25.640 -3.994 1.00 54.93 320 SER A CA 1
ATOM 612 C C . SER A 1 101 ? -32.530 -26.428 -3.104 1.00 64.29 320 SER A C 1
ATOM 613 O O . SER A 1 101 ? -32.121 -27.301 -2.338 1.00 61.13 320 SER A O 1
ATOM 616 N N . GLN A 1 102 ? -33.810 -26.108 -3.189 1.00 70.25 321 GLN A N 1
ATOM 617 C CA . GLN A 1 102 ? -34.818 -26.896 -2.483 1.00 65.57 321 GLN A CA 1
ATOM 618 C C . GLN A 1 102 ? -35.352 -27.921 -3.467 1.00 65.56 321 GLN A C 1
ATOM 619 O O . GLN A 1 102 ? -36.154 -27.593 -4.343 1.00 69.33 321 GLN A O 1
ATOM 625 N N . GLY A 1 103 ? -34.906 -29.170 -3.325 1.00 64.10 322 GLY A N 1
ATOM 626 C CA . GLY A 1 103 ? -35.284 -30.188 -4.288 1.00 67.20 322 GLY A CA 1
ATOM 627 C C . GLY A 1 103 ? -36.658 -30.775 -4.066 1.00 75.29 322 GLY A C 1
ATOM 628 O O . GLY A 1 103 ? -37.256 -31.314 -5.001 1.00 84.34 322 GLY A O 1
ATOM 629 N N . GLN A 1 104 ? -37.179 -30.700 -2.845 1.00 80.14 323 GLN A N 1
ATOM 630 C CA . GLN A 1 104 ? -38.427 -31.367 -2.511 1.00 88.82 323 GLN A CA 1
ATOM 631 C C . GLN A 1 104 ? -39.347 -30.405 -1.777 1.00 90.32 323 GLN A C 1
ATOM 632 O O . GLN A 1 104 ? -38.899 -29.517 -1.042 1.00 86.29 323 GLN A O 1
ATOM 638 N N . THR A 1 105 ? -40.646 -30.618 -1.974 1.00 95.84 324 THR A N 1
ATOM 639 C CA . THR A 1 105 ? -41.667 -29.628 -1.675 1.00 96.16 324 THR A CA 1
ATOM 640 C C . THR A 1 105 ? -41.862 -29.353 -0.188 1.00 95.28 324 THR A C 1
ATOM 641 O O . THR A 1 105 ? -42.537 -28.372 0.144 1.00 110.96 324 THR A O 1
ATOM 645 N N . GLY A 1 106 ? -41.306 -30.156 0.714 1.00 80.86 325 GLY A N 1
ATOM 646 C CA . GLY A 1 106 ? -41.530 -29.871 2.122 1.00 83.10 325 GLY A CA 1
ATOM 647 C C . GLY A 1 106 ? -40.357 -29.291 2.897 1.00 83.87 325 GLY A C 1
ATOM 648 O O . GLY A 1 106 ? -39.621 -28.441 2.386 1.00 83.05 325 GLY A O 1
ATOM 649 N N . SER A 1 107 ? -40.175 -29.737 4.148 1.00 77.73 326 SER A N 1
ATOM 650 C CA . SER A 1 107 ? -39.030 -29.325 4.952 1.00 67.55 326 SER A CA 1
ATOM 651 C C . SER A 1 107 ? -38.209 -30.505 5.463 1.00 65.41 326 SER A C 1
ATOM 652 O O . SER A 1 107 ? -37.356 -30.315 6.337 1.00 77.40 326 SER A O 1
ATOM 655 N N . GLU A 1 108 ? -38.439 -31.711 4.941 1.00 63.16 327 GLU A N 1
ATOM 656 C CA . GLU A 1 108 ? -37.677 -32.884 5.358 1.00 67.65 327 GLU A CA 1
ATOM 657 C C . GLU A 1 108 ? -36.171 -32.652 5.281 1.00 72.16 327 GLU A C 1
ATOM 658 O O . GLU A 1 108 ? -35.412 -33.188 6.104 1.00 67.31 327 GLU A O 1
ATOM 664 N N . PHE A 1 109 ? -35.723 -31.832 4.329 1.00 63.79 328 PHE A N 1
ATOM 665 C CA . PHE A 1 109 ? -34.307 -31.719 4.012 1.00 59.76 328 PHE A CA 1
ATOM 666 C C . PHE A 1 109 ? -33.775 -30.321 4.274 1.00 54.91 328 PHE A C 1
ATOM 667 O O . PHE A 1 109 ? -32.761 -29.926 3.688 1.00 66.33 328 PHE A O 1
ATOM 675 N N . ASP A 1 110 ? -34.424 -29.560 5.150 1.00 62.12 329 ASP A N 1
ATOM 676 C CA . ASP A 1 110 ? -33.917 -28.217 5.434 1.00 67.02 329 ASP A CA 1
ATOM 677 C C . ASP A 1 110 ? -32.576 -28.267 6.172 1.00 71.48 329 ASP A C 1
ATOM 678 O O . ASP A 1 110 ? -31.633 -27.554 5.807 1.00 72.50 329 ASP A O 1
ATOM 683 N N . ILE A 1 111 ? -32.457 -29.120 7.195 1.00 68.21 330 ILE A N 1
ATOM 684 C CA . ILE A 1 111 ? -31.184 -29.215 7.908 1.00 62.62 330 ILE A CA 1
ATOM 685 C C . ILE A 1 111 ? -30.121 -29.855 7.026 1.00 64.95 330 ILE A C 1
ATOM 686 O O . ILE A 1 111 ? -28.964 -29.410 7.004 1.00 53.75 330 ILE A O 1
ATOM 691 N N . TYR A 1 112 ? -30.493 -30.909 6.287 1.00 64.13 331 TYR A N 1
ATOM 692 C CA . TYR A 1 112 ? -29.595 -31.496 5.300 1.00 60.86 331 TYR A CA 1
ATOM 693 C C . TYR A 1 112 ? -28.991 -30.424 4.402 1.00 59.61 331 TYR A C 1
ATOM 694 O O . TYR A 1 112 ? -27.771 -30.364 4.215 1.00 68.56 331 TYR A O 1
ATOM 703 N N . ASN A 1 113 ? -29.834 -29.571 3.828 1.00 59.47 332 ASN A N 1
ATOM 704 C CA . ASN A 1 113 ? -29.335 -28.611 2.845 1.00 61.16 332 ASN A CA 1
ATOM 705 C C . ASN A 1 113 ? -28.605 -27.454 3.499 1.00 69.16 332 ASN A C 1
ATOM 706 O O . ASN A 1 113 ? -27.725 -26.844 2.878 1.00 60.97 332 ASN A O 1
ATOM 711 N N . GLN A 1 114 ? -28.965 -27.134 4.742 1.00 66.56 333 GLN A N 1
ATOM 712 C CA . GLN A 1 114 ? -28.162 -26.207 5.522 1.00 64.95 333 GLN A CA 1
ATOM 713 C C . GLN A 1 114 ? -26.737 -26.727 5.671 1.00 56.83 333 GLN A C 1
ATOM 714 O O . GLN A 1 114 ? -25.763 -25.982 5.500 1.00 57.78 333 GLN A O 1
ATOM 720 N N . LYS A 1 115 ? -26.596 -28.003 6.020 1.00 57.28 334 LYS A N 1
ATOM 721 C CA . LYS A 1 115 ? -25.260 -28.557 6.189 1.00 62.08 334 LYS A CA 1
ATOM 722 C C . LYS A 1 115 ? -24.534 -28.573 4.852 1.00 67.14 334 LYS A C 1
ATOM 723 O O . LYS A 1 115 ? -23.366 -28.179 4.758 1.00 66.38 334 LYS A O 1
ATOM 729 N N . LEU A 1 116 ? -25.232 -29.007 3.804 1.00 66.82 335 LEU A N 1
ATOM 730 C CA . LEU A 1 116 ? -24.666 -28.997 2.464 1.00 59.94 335 LEU A CA 1
ATOM 731 C C . LEU A 1 116 ? -24.112 -27.623 2.125 1.00 59.61 335 LEU A C 1
ATOM 732 O O . LEU A 1 116 ? -22.952 -27.489 1.714 1.00 57.94 335 LEU A O 1
ATOM 737 N N . SER A 1 117 ? -24.901 -26.578 2.378 1.00 63.46 336 SER A N 1
ATOM 738 C CA . SER A 1 117 ? -24.470 -25.235 2.008 1.00 65.71 336 SER A CA 1
ATOM 739 C C . SER A 1 117 ? -23.260 -24.795 2.817 1.00 63.37 336 SER A C 1
ATOM 740 O O . SER A 1 117 ? -22.379 -24.098 2.298 1.00 57.79 336 SER A O 1
ATOM 743 N N . GLU A 1 118 ? -23.222 -25.161 4.095 1.00 52.16 337 GLU A N 1
ATOM 744 C CA . GLU A 1 118 ? -22.041 -24.917 4.913 1.00 61.95 337 GLU A CA 1
ATOM 745 C C . GLU A 1 118 ? -20.820 -25.610 4.332 1.00 60.07 337 GLU A C 1
ATOM 746 O O . GLU A 1 118 ? -19.723 -25.042 4.324 1.00 62.34 337 GLU A O 1
ATOM 752 N N . LYS A 1 119 ? -20.989 -26.852 3.873 1.00 53.72 338 LYS A N 1
ATOM 753 C CA . LYS A 1 119 ? -19.889 -27.594 3.272 1.00 56.46 338 LYS A CA 1
ATOM 754 C C . LYS A 1 119 ? -19.412 -26.928 1.994 1.00 64.09 338 LYS A C 1
ATOM 755 O O . LYS A 1 119 ? -18.220 -26.994 1.672 1.00 61.56 338 LYS A O 1
ATOM 761 N N . ARG A 1 120 ? -20.324 -26.287 1.252 1.00 56.83 339 ARG A N 1
ATOM 762 C CA . ARG A 1 120 ? -19.929 -25.586 0.035 1.00 60.96 339 ARG A CA 1
ATOM 763 C C . ARG A 1 120 ? -19.091 -24.356 0.374 1.00 65.18 339 ARG A C 1
ATOM 764 O O . ARG A 1 120 ? -18.003 -24.157 -0.184 1.00 58.80 339 ARG A O 1
ATOM 772 N N . ALA A 1 121 ? -19.571 -23.532 1.311 1.00 62.90 340 ALA A N 1
ATOM 773 C CA . ALA A 1 121 ? -18.778 -22.396 1.777 1.00 63.06 340 ALA A CA 1
ATOM 774 C C . ALA A 1 121 ? -17.416 -22.843 2.300 1.00 58.80 340 ALA A C 1
ATOM 775 O O . ALA A 1 121 ? -16.397 -22.187 2.048 1.00 61.50 340 ALA A O 1
ATOM 777 N N . GLN A 1 122 ? -17.373 -23.961 3.022 1.00 54.01 341 GLN A N 1
ATOM 778 C CA . GLN A 1 122 ? -16.096 -24.428 3.557 1.00 66.39 341 GLN A CA 1
ATOM 779 C C . GLN A 1 122 ? -15.162 -24.866 2.439 1.00 70.77 341 GLN A C 1
ATOM 780 O O . GLN A 1 122 ? -13.944 -24.647 2.513 1.00 66.50 341 GLN A O 1
ATOM 786 N N . ALA A 1 123 ? -15.714 -25.511 1.410 1.00 67.99 342 ALA A N 1
ATOM 787 C CA . ALA A 1 123 ? -14.935 -25.865 0.232 1.00 65.54 342 ALA A CA 1
ATOM 788 C C . ALA A 1 123 ? -14.296 -24.627 -0.381 1.00 66.49 342 ALA A C 1
ATOM 789 O O . ALA A 1 123 ? -13.076 -24.574 -0.585 1.00 70.40 342 ALA A O 1
ATOM 791 N N . VAL A 1 124 ? -15.120 -23.615 -0.681 1.00 68.10 343 VAL A N 1
ATOM 792 C CA . VAL A 1 124 ? -14.604 -22.387 -1.288 1.00 64.92 343 VAL A CA 1
ATOM 793 C C . VAL A 1 124 ? -13.467 -21.831 -0.445 1.00 69.45 343 VAL A C 1
ATOM 794 O O . VAL A 1 124 ? -12.388 -21.502 -0.958 1.00 66.77 343 VAL A O 1
ATOM 798 N N . ALA A 1 125 ? -13.682 -21.769 0.876 1.00 74.58 344 ALA A N 1
ATOM 799 C CA . ALA A 1 125 ? -12.698 -21.164 1.767 1.00 68.26 344 ALA A CA 1
ATOM 800 C C . ALA A 1 125 ? -11.425 -21.992 1.828 1.00 71.10 344 ALA A C 1
ATOM 801 O O . ALA A 1 125 ? -10.323 -21.438 1.909 1.00 72.18 344 ALA A O 1
ATOM 803 N N . ASP A 1 126 ? -11.557 -23.320 1.800 1.00 72.53 345 ASP A N 1
ATOM 804 C CA . ASP A 1 126 ? -10.378 -24.175 1.796 1.00 72.69 345 ASP A CA 1
ATOM 805 C C . ASP A 1 126 ? -9.480 -23.855 0.614 1.00 70.51 345 ASP A C 1
ATOM 806 O O . ASP A 1 126 ? -8.265 -23.687 0.776 1.00 69.19 345 ASP A O 1
ATOM 811 N N . TYR A 1 127 ? -10.067 -23.744 -0.584 1.00 70.18 346 TYR A N 1
ATOM 812 C CA . TYR A 1 127 ? -9.279 -23.458 -1.780 1.00 68.44 346 TYR A CA 1
ATOM 813 C C . TYR A 1 127 ? -8.614 -22.093 -1.693 1.00 72.16 346 TYR A C 1
ATOM 814 O O . TYR A 1 127 ? -7.452 -21.935 -2.088 1.00 79.52 346 TYR A O 1
ATOM 823 N N . MET A 1 128 ? -9.344 -21.092 -1.201 1.00 69.70 347 MET A N 1
ATOM 824 C CA . MET A 1 128 ? -8.750 -19.779 -0.981 1.00 71.11 347 MET A CA 1
ATOM 825 C C . MET A 1 128 ? -7.489 -19.891 -0.144 1.00 74.10 347 MET A C 1
ATOM 826 O O . MET A 1 128 ? -6.488 -19.217 -0.418 1.00 79.11 347 MET A O 1
ATOM 831 N N . LYS A 1 129 ? -7.515 -20.755 0.872 1.00 66.49 348 LYS A N 1
ATOM 832 C CA . LYS A 1 129 ? -6.348 -20.916 1.727 1.00 71.12 348 LYS A CA 1
ATOM 833 C C . LYS A 1 129 ? -5.196 -21.561 0.967 1.00 76.24 348 LYS A C 1
ATOM 834 O O . LYS A 1 129 ? -4.038 -21.155 1.130 1.00 83.26 348 LYS A O 1
ATOM 840 N N . GLN A 1 130 ? -5.492 -22.562 0.126 1.00 73.47 349 GLN A N 1
ATOM 841 C CA . GLN A 1 130 ? -4.451 -23.160 -0.708 1.00 79.86 349 GLN A CA 1
ATOM 842 C C . GLN A 1 130 ? -3.756 -22.103 -1.554 1.00 85.55 349 GLN A C 1
ATOM 843 O O . GLN A 1 130 ? -2.547 -22.186 -1.799 1.00 97.43 349 GLN A O 1
ATOM 849 N N . LEU A 1 131 ? -4.500 -21.088 -1.986 1.00 75.10 350 LEU A N 1
ATOM 850 C CA . LEU A 1 131 ? -3.990 -20.041 -2.856 1.00 72.85 350 LEU A CA 1
ATOM 851 C C . LEU A 1 131 ? -3.130 -19.000 -2.144 1.00 79.96 350 LEU A C 1
ATOM 852 O O . LEU A 1 131 ? -2.699 -18.040 -2.792 1.00 83.38 350 LEU A O 1
ATOM 857 N N . GLY A 1 132 ? -2.870 -19.147 -0.848 1.00 81.73 351 GLY A N 1
ATOM 858 C CA . GLY A 1 132 ? -2.035 -18.205 -0.127 1.00 92.85 351 GLY A CA 1
ATOM 859 C C . GLY A 1 132 ? -2.771 -17.118 0.625 1.00 98.83 351 GLY A C 1
ATOM 860 O O . GLY A 1 132 ? -2.133 -16.147 1.059 1.00 110.86 351 GLY A O 1
ATOM 861 N N . LEU A 1 133 ? -4.088 -17.242 0.778 1.00 90.62 352 LEU A N 1
ATOM 862 C CA . LEU A 1 133 ? -4.881 -16.332 1.591 1.00 89.13 352 LEU A CA 1
ATOM 863 C C . LEU A 1 133 ? -5.025 -16.906 2.994 1.00 88.02 352 LEU A C 1
ATOM 864 O O . LEU A 1 133 ? -5.189 -18.115 3.170 1.00 93.60 352 LEU A O 1
ATOM 869 N N . ASP A 1 134 ? -4.971 -16.038 3.992 1.00 89.26 353 ASP A N 1
ATOM 870 C CA . ASP A 1 134 ? -4.883 -16.498 5.369 1.00 97.95 353 ASP A CA 1
ATOM 871 C C . ASP A 1 134 ? -6.267 -16.749 5.965 1.00 90.83 353 ASP A C 1
ATOM 872 O O . ASP A 1 134 ? -7.208 -15.982 5.741 1.00 83.08 353 ASP A O 1
ATOM 877 N N . SER A 1 135 ? -6.379 -17.841 6.732 1.00 94.26 354 SER A N 1
ATOM 878 C CA . SER A 1 135 ? -7.673 -18.340 7.189 1.00 95.34 354 SER A CA 1
ATOM 879 C C . SER A 1 135 ? -8.409 -17.340 8.066 1.00 105.70 354 SER A C 1
ATOM 880 O O . SER A 1 135 ? -9.641 -17.403 8.156 1.00 107.55 354 SER A O 1
ATOM 883 N N . GLU A 1 136 ? -7.682 -16.443 8.740 1.00 113.63 355 GLU A N 1
ATOM 884 C CA . GLU A 1 136 ? -8.319 -15.430 9.574 1.00 122.93 355 GLU A CA 1
ATOM 885 C C . GLU A 1 136 ? -9.086 -14.407 8.754 1.00 111.64 355 GLU A C 1
ATOM 886 O O . GLU A 1 136 ? -10.049 -13.818 9.257 1.00 109.52 355 GLU A O 1
ATOM 892 N N . LYS A 1 137 ? -8.684 -14.174 7.513 1.00 102.19 356 LYS A N 1
ATOM 893 C CA . LYS A 1 137 ? -9.404 -13.236 6.670 1.00 95.28 356 LYS A CA 1
ATOM 894 C C . LYS A 1 137 ? -10.701 -13.809 6.113 1.00 93.35 356 LYS A C 1
ATOM 895 O O . LYS A 1 137 ? -11.296 -13.167 5.240 1.00 94.66 356 LYS A O 1
ATOM 901 N N . ILE A 1 138 ? -11.164 -14.977 6.570 1.00 86.04 357 ILE A N 1
ATOM 902 C CA . ILE A 1 138 ? -12.241 -15.687 5.881 1.00 88.85 357 ILE A CA 1
ATOM 903 C C . ILE A 1 138 ? -13.325 -16.085 6.867 1.00 83.24 357 ILE A C 1
ATOM 904 O O . ILE A 1 138 ? -13.046 -16.732 7.881 1.00 91.47 357 ILE A O 1
ATOM 909 N N . ILE A 1 139 ? -14.564 -15.722 6.546 1.00 79.26 358 ILE A N 1
ATOM 910 C CA . ILE A 1 139 ? -15.739 -16.054 7.340 1.00 79.55 358 ILE A CA 1
ATOM 911 C C . ILE A 1 139 ? -16.707 -16.811 6.449 1.00 80.19 358 ILE A C 1
ATOM 912 O O . ILE A 1 139 ? -17.002 -16.366 5.333 1.00 75.36 358 ILE A O 1
ATOM 917 N N . THR A 1 140 ? -17.225 -17.933 6.950 1.00 76.76 359 THR A N 1
ATOM 918 C CA . THR A 1 140 ? -18.137 -18.773 6.192 1.00 65.93 359 THR A CA 1
ATOM 919 C C . THR A 1 140 ? -19.502 -18.822 6.869 1.00 71.16 359 THR A C 1
ATOM 920 O O . THR A 1 140 ? -19.603 -18.871 8.102 1.00 72.59 359 THR A O 1
ATOM 924 N N . LYS A 1 141 ? -20.542 -18.782 6.034 1.00 72.69 360 LYS A N 1
ATOM 925 C CA . LYS A 1 141 ? -21.945 -18.852 6.410 1.00 65.29 360 LYS A CA 1
ATOM 926 C C . LYS A 1 141 ? -22.663 -19.776 5.441 1.00 68.68 360 LYS A C 1
ATOM 927 O O . LYS A 1 141 ? -22.422 -19.722 4.230 1.00 74.51 360 LYS A O 1
ATOM 933 N N . GLY A 1 142 ? -23.540 -20.619 5.970 1.00 65.94 361 GLY A N 1
ATOM 934 C CA . GLY A 1 142 ? -24.445 -21.428 5.165 1.00 68.68 361 GLY A CA 1
ATOM 935 C C . GLY A 1 142 ? -25.858 -20.903 5.305 1.00 67.81 361 GLY A C 1
ATOM 936 O O . GLY A 1 142 ? -26.224 -20.360 6.343 1.00 72.76 361 GLY A O 1
ATOM 937 N N . PHE A 1 143 ? -26.652 -21.039 4.248 1.00 64.67 362 PHE A N 1
ATOM 938 C CA . PHE A 1 143 ? -28.025 -20.560 4.285 1.00 59.97 362 PHE A CA 1
ATOM 939 C C . PHE A 1 143 ? -29.032 -21.623 3.882 1.00 62.15 362 PHE A C 1
ATOM 940 O O . PHE A 1 143 ? -30.240 -21.355 3.914 1.00 72.05 362 PHE A O 1
ATOM 948 N N . GLY A 1 144 ? -28.576 -22.813 3.505 1.00 54.14 363 GLY A N 1
ATOM 949 C CA . GLY A 1 144 ? -29.519 -23.795 3.031 1.00 55.35 363 GLY A CA 1
ATOM 950 C C . GLY A 1 144 ? -30.229 -23.297 1.790 1.00 62.38 363 GLY A C 1
ATOM 951 O O . GLY A 1 144 ? -29.725 -22.451 1.029 1.00 57.54 363 GLY A O 1
ATOM 952 N N . TYR A 1 145 ? -31.449 -23.796 1.601 1.00 58.88 364 TYR A N 1
ATOM 953 C CA . TYR A 1 145 ? -32.268 -23.335 0.493 1.00 68.20 364 TYR A CA 1
ATOM 954 C C . TYR A 1 145 ? -33.106 -22.112 0.848 1.00 71.88 364 TYR A C 1
ATOM 955 O O . TYR A 1 145 ? -34.232 -21.967 0.354 1.00 78.85 364 TYR A O 1
ATOM 964 N N . ASN A 1 146 ? -32.591 -21.224 1.692 1.00 73.53 365 ASN A N 1
ATOM 965 C CA . ASN A 1 146 ? -33.174 -19.901 1.832 1.00 72.45 365 ASN A CA 1
ATOM 966 C C . ASN A 1 146 ? -32.420 -18.936 0.919 1.00 73.97 365 ASN A C 1
ATOM 967 O O . ASN A 1 146 ? -31.364 -19.263 0.374 1.00 81.50 365 ASN A O 1
ATOM 972 N N . ASP A 1 147 ? -32.969 -17.735 0.749 1.00 72.45 366 ASP A N 1
ATOM 973 C CA . ASP A 1 147 ? -32.376 -16.750 -0.160 1.00 75.91 366 ASP A CA 1
ATOM 974 C C . ASP A 1 147 ? -32.114 -17.355 -1.539 1.00 72.82 366 ASP A C 1
ATOM 975 O O . ASP A 1 147 ? -31.068 -17.118 -2.147 1.00 71.96 366 ASP A O 1
ATOM 980 N N . THR A 1 148 ? -33.040 -18.183 -2.026 1.00 72.92 367 THR A N 1
ATOM 981 C CA . THR A 1 148 ? -32.866 -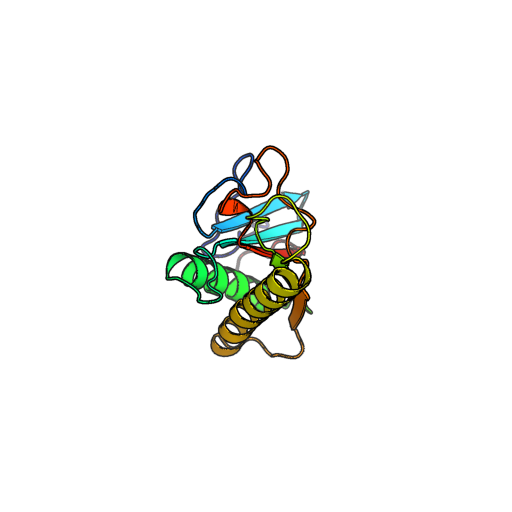18.673 -3.384 1.00 75.06 367 THR A CA 1
ATOM 982 C C . THR A 1 148 ? -32.963 -17.507 -4.355 1.00 74.68 367 THR A C 1
ATOM 983 O O . THR A 1 148 ? -33.547 -16.464 -4.056 1.00 70.34 367 THR A O 1
ATOM 987 N N . LEU A 1 149 ? -32.371 -17.688 -5.529 1.00 80.82 368 LEU A N 1
ATOM 988 C CA . LEU A 1 149 ? -32.262 -16.584 -6.473 1.00 77.25 368 LEU A CA 1
ATOM 989 C C . LEU A 1 149 ? -33.633 -16.141 -6.974 1.00 75.12 368 LEU A C 1
ATOM 990 O O . LEU A 1 149 ? -34.544 -16.950 -7.175 1.00 78.58 368 LEU A O 1
ATOM 995 N N . GLY A 1 150 ? -33.781 -14.835 -7.155 1.00 79.17 369 GLY A N 1
ATOM 996 C CA . GLY A 1 150 ? -35.038 -14.307 -7.635 1.00 86.87 369 GLY A CA 1
ATOM 997 C C . GLY A 1 150 ? -35.233 -14.611 -9.109 1.00 89.51 369 GLY A C 1
ATOM 998 O O . GLY A 1 150 ? -34.294 -14.570 -9.908 1.00 80.03 369 GLY A O 1
ATOM 999 N N . GLY A 1 151 ? -36.473 -14.939 -9.465 1.00 95.61 370 GLY A N 1
ATOM 1000 C CA . GLY A 1 151 ? -36.848 -15.165 -10.842 1.00 91.40 370 GLY A CA 1
ATOM 1001 C C . GLY A 1 151 ? -36.778 -16.601 -11.310 1.00 89.83 370 GLY A C 1
ATOM 1002 O O . GLY A 1 151 ? -37.219 -16.892 -12.426 1.00 88.18 370 GLY A O 1
ATOM 1003 N N . ILE A 1 152 ? -36.242 -17.514 -10.505 1.00 88.28 371 ILE A N 1
ATOM 1004 C CA . ILE A 1 152 ? -36.147 -18.909 -10.900 1.00 83.02 371 ILE A CA 1
ATOM 1005 C C . ILE A 1 152 ? -36.821 -19.760 -9.833 1.00 77.79 371 ILE A C 1
ATOM 1006 O O . ILE A 1 152 ? -37.122 -19.295 -8.734 1.00 84.83 371 ILE A O 1
ATOM 1011 N N . HIS A 1 153 ? -37.115 -21.003 -10.193 1.00 73.15 372 HIS A N 1
ATOM 1012 C CA . HIS A 1 153 ? -37.714 -21.925 -9.242 1.00 74.36 372 HIS A CA 1
ATOM 1013 C C . HIS A 1 153 ? -36.705 -22.251 -8.145 1.00 71.99 372 HIS A C 1
ATOM 1014 O O . HIS A 1 153 ? -35.490 -22.206 -8.359 1.00 72.17 372 HIS A O 1
ATOM 1021 N N . LYS A 1 154 ? -37.215 -22.563 -6.951 1.00 67.90 373 LYS A N 1
ATOM 1022 C CA . LYS A 1 154 ? -36.327 -22.847 -5.828 1.00 67.25 373 LYS A CA 1
ATOM 1023 C C . LYS A 1 154 ? -35.482 -24.102 -6.044 1.00 73.02 373 LYS A C 1
ATOM 1024 O O . LYS A 1 154 ? -34.432 -24.253 -5.404 1.00 72.81 373 LYS A O 1
ATOM 1030 N N . SER A 1 155 ? -35.912 -25.011 -6.916 1.00 69.85 374 SER A N 1
ATOM 1031 C CA . SER A 1 155 ? -35.181 -26.244 -7.168 1.00 65.02 374 SER A CA 1
ATOM 1032 C C . SER A 1 155 ? -34.186 -26.112 -8.314 1.00 65.52 374 SER A C 1
ATOM 1033 O O . SER A 1 155 ? -33.594 -27.113 -8.735 1.00 72.00 374 SER A O 1
ATOM 1036 N N . ASP A 1 156 ? -34.002 -24.911 -8.827 1.00 62.72 375 ASP A N 1
ATOM 1037 C CA . ASP A 1 156 ? -33.119 -24.696 -9.958 1.00 64.02 375 ASP A CA 1
ATOM 1038 C C . ASP A 1 156 ? -31.676 -24.957 -9.520 1.00 59.33 375 ASP A C 1
ATOM 1039 O O . ASP A 1 156 ? -31.268 -24.477 -8.472 1.00 62.91 375 ASP A O 1
ATOM 1044 N N . PRO A 1 157 ? -30.890 -25.718 -10.292 1.00 71.12 376 PRO A N 1
ATOM 1045 C CA . PRO A 1 157 ? -29.491 -25.950 -9.881 1.00 67.75 376 PRO A CA 1
ATOM 1046 C C . PRO A 1 157 ? -28.686 -24.672 -9.752 1.00 66.72 376 PRO A C 1
ATOM 1047 O O . PRO A 1 157 ? -27.628 -24.683 -9.117 1.00 64.26 376 PRO A O 1
ATOM 1051 N N . ARG A 1 158 ? -29.131 -23.567 -10.346 1.00 60.59 377 ARG A N 1
ATOM 1052 C CA . ARG A 1 158 ? -28.380 -22.338 -10.157 1.00 65.31 377 ARG A CA 1
ATOM 1053 C C . ARG A 1 158 ? -28.409 -21.851 -8.708 1.00 63.38 377 ARG A C 1
ATOM 1054 O O . ARG A 1 158 ? -27.548 -21.054 -8.320 1.00 64.74 377 ARG A O 1
ATOM 1062 N N . ASN A 1 159 ? -29.376 -22.295 -7.899 1.00 57.45 378 ASN A N 1
ATOM 1063 C CA . ASN A 1 159 ? -29.359 -21.944 -6.484 1.00 66.60 378 ASN A CA 1
ATOM 1064 C C . ASN A 1 159 ? -28.242 -22.652 -5.724 1.00 66.96 378 ASN A C 1
ATOM 1065 O O . ASN A 1 159 ? -27.846 -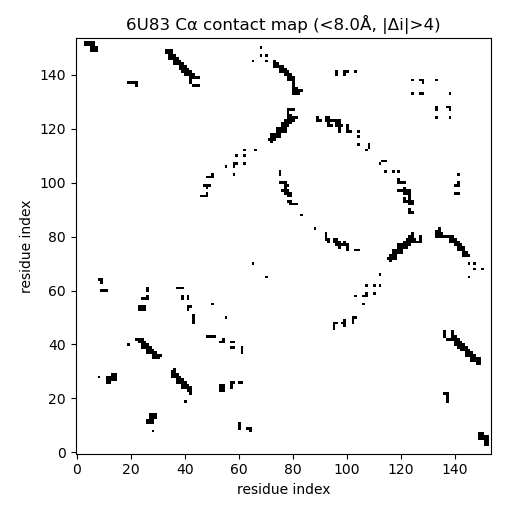22.193 -4.646 1.00 70.19 378 ASN A O 1
ATOM 1070 N N . GLN A 1 160 ? -27.729 -23.751 -6.274 1.00 57.38 379 GLN A N 1
ATOM 1071 C CA . GLN A 1 160 ? -26.662 -24.555 -5.681 1.00 60.75 379 GLN A CA 1
ATOM 1072 C C . GLN A 1 160 ? -25.332 -23.834 -5.883 1.00 62.94 379 GLN A C 1
ATOM 1073 O O . GLN A 1 160 ? -24.662 -24.029 -6.906 1.00 65.05 379 GLN A O 1
ATOM 1079 N N . ARG A 1 161 ? -24.929 -23.007 -4.902 1.00 53.37 380 ARG A N 1
ATOM 1080 C CA . ARG A 1 161 ? -23.884 -22.019 -5.160 1.00 53.87 380 ARG A CA 1
ATOM 1081 C C . ARG A 1 161 ? -23.273 -21.461 -3.876 1.00 59.04 380 ARG A C 1
ATOM 1082 O O . ARG A 1 161 ? -23.829 -21.576 -2.781 1.00 62.36 380 ARG A O 1
ATOM 1090 N N . VAL A 1 162 ? -22.119 -20.813 -4.055 1.00 58.29 381 VAL A N 1
ATOM 1091 C CA . VAL A 1 162 ? -21.456 -19.993 -3.053 1.00 56.41 381 VAL A CA 1
ATOM 1092 C C . VAL A 1 162 ? -21.313 -18.587 -3.614 1.00 67.63 381 VAL A C 1
ATOM 1093 O O . VAL A 1 162 ? -20.976 -18.412 -4.788 1.00 69.63 381 VAL A O 1
ATOM 1097 N N . GLU A 1 163 ? -21.574 -17.584 -2.783 1.00 70.18 382 GLU A N 1
ATOM 1098 C CA . GLU A 1 163 ? -21.480 -16.186 -3.181 1.00 70.23 382 GLU A CA 1
ATOM 1099 C C . GLU A 1 163 ? -20.580 -15.414 -2.229 1.00 73.69 382 GLU A C 1
ATOM 1100 O O . GLU A 1 163 ? -20.508 -15.716 -1.032 1.00 81.83 382 GLU A O 1
ATOM 1106 N N . ALA A 1 164 ? -19.935 -14.380 -2.768 1.00 66.39 383 ALA A N 1
ATOM 1107 C CA . ALA A 1 164 ? -19.155 -13.438 -1.976 1.00 67.77 383 ALA A CA 1
ATOM 1108 C C . ALA A 1 164 ? -18.966 -12.165 -2.787 1.00 73.00 383 ALA A C 1
ATOM 1109 O O . ALA A 1 164 ? -18.949 -12.206 -4.021 1.00 67.86 383 ALA A O 1
ATOM 1111 N N . SER A 1 165 ? -18.816 -11.041 -2.083 1.00 67.48 384 SER A N 1
ATOM 1112 C CA . SER A 1 165 ? -18.524 -9.771 -2.724 1.00 70.65 384 SER A CA 1
ATOM 1113 C C . SER A 1 165 ? -17.628 -8.938 -1.818 1.00 72.15 384 SER A C 1
ATOM 1114 O O . SER A 1 165 ? -17.834 -8.888 -0.607 1.00 79.68 384 SER A O 1
ATOM 1117 N N . VAL A 1 166 ? -16.632 -8.286 -2.420 1.00 77.81 385 VAL A N 1
ATOM 1118 C CA . VAL A 1 166 ? -15.735 -7.375 -1.719 1.00 76.33 385 VAL A CA 1
ATOM 1119 C C . VAL A 1 166 ? -15.591 -6.096 -2.538 1.00 70.78 385 VAL A C 1
ATOM 1120 O O . VAL A 1 166 ? -15.787 -6.092 -3.755 1.00 77.96 385 VAL A O 1
ATOM 1124 N N . SER A 1 167 ? -15.251 -5.003 -1.863 1.00 65.89 386 SER A N 1
ATOM 1125 C CA . SER A 1 167 ? -15.103 -3.707 -2.502 1.00 68.90 386 SER A CA 1
ATOM 1126 C C . SER A 1 167 ? -13.772 -3.088 -2.119 1.00 73.04 386 SER A C 1
ATOM 1127 O O . SER A 1 167 ? -13.216 -3.360 -1.056 1.00 82.10 386 SER A O 1
ATOM 1130 N N . ALA A 1 168 ? -13.275 -2.245 -2.992 1.00 71.63 387 ALA A N 1
ATOM 1131 C CA . ALA A 1 168 ? -12.020 -1.568 -2.728 1.00 80.76 387 ALA A CA 1
ATOM 1132 C C . ALA A 1 168 ? -11.899 -0.415 -3.705 1.00 89.50 387 ALA A C 1
ATOM 1133 O O . ALA A 1 168 ? -12.498 -0.459 -4.786 1.00 94.37 387 ALA A O 1
ATOM 1135 N N . PRO A 1 169 ? -11.170 0.639 -3.362 1.00 94.25 388 PRO A N 1
ATOM 1136 C CA . PRO A 1 169 ? -10.936 1.710 -4.332 1.00 94.95 388 PRO A CA 1
ATOM 1137 C C . PRO A 1 169 ? -10.192 1.185 -5.557 1.00 94.53 388 PRO A C 1
ATOM 1138 O O . PRO A 1 169 ? -9.482 0.177 -5.499 1.00 90.67 388 PRO A O 1
ATOM 1142 N N . LEU A 1 170 ? -10.379 1.872 -6.684 1.00 90.47 389 LEU A N 1
ATOM 1143 C CA . LEU A 1 170 ? -9.663 1.500 -7.896 1.00 82.59 389 LEU A CA 1
ATOM 1144 C C . LEU A 1 170 ? -8.210 1.934 -7.792 1.00 79.50 389 LEU A C 1
ATOM 1145 O O . LEU A 1 170 ? -7.914 3.062 -7.388 1.00 85.22 389 LEU A O 1
ATOM 1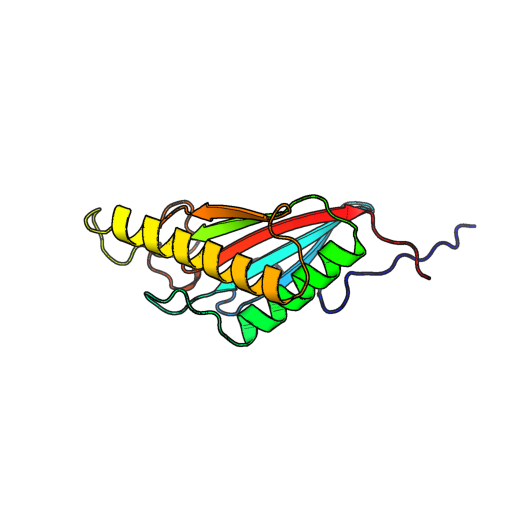150 N N . LYS A 1 171 ? -7.309 1.030 -8.155 1.00 89.19 390 LYS A N 1
ATOM 1151 C CA . LYS A 1 171 ? -5.881 1.264 -7.999 1.00 103.50 390 LYS A CA 1
ATOM 1152 C C . LYS A 1 171 ? -5.336 2.089 -9.161 1.00 104.82 390 LYS A C 1
ATOM 1153 O O . LYS A 1 171 ? -5.706 1.877 -10.318 1.00 113.41 390 LYS A O 1
ATOM 1159 N N . GLU A 1 172 ? -4.454 3.037 -8.849 1.00 103.77 391 GLU A N 1
ATOM 1160 C CA . GLU A 1 172 ? -3.772 3.804 -9.884 1.00 103.78 391 GLU A CA 1
ATOM 1161 C C . GLU A 1 172 ? -2.710 2.942 -10.557 1.00 107.45 391 GLU A C 1
ATOM 1162 O O . GLU A 1 172 ? -2.046 2.131 -9.907 1.00 102.29 391 GLU A O 1
ATOM 1168 N N . ALA A 1 173 ? -2.551 3.122 -11.868 1.00 116.65 392 ALA A N 1
ATOM 1169 C CA . ALA A 1 173 ? -1.723 2.215 -12.655 1.00 121.80 392 ALA A CA 1
ATOM 1170 C C . ALA A 1 173 ? -0.246 2.380 -12.310 1.00 127.05 392 ALA A C 1
ATOM 1171 O O . ALA A 1 173 ? 0.254 3.502 -12.179 1.00 125.62 392 ALA A O 1
ATOM 1173 N N . ASN A 1 174 ? 0.450 1.253 -12.167 1.00 131.48 393 ASN A N 1
ATOM 1174 C CA . ASN A 1 174 ? 1.878 1.243 -11.848 1.00 139.79 393 ASN A CA 1
ATOM 1175 C C . ASN A 1 174 ? 2.513 -0.105 -12.210 1.00 138.23 393 ASN A C 1
ATOM 1176 O O . ASN A 1 174 ? 2.970 -0.313 -13.337 1.00 135.86 393 ASN A O 1
#

Radius of gyration: 16.31 Å; Cα contacts (8 Å, |Δi|>4): 307; chains: 1; bounding box: 44×51×27 Å

Sequence (154 aa):
IDESKYVLPAGIKQCEGNFNLTEDGVACYTINGDDVTVYLDTKFAYDKATLNAKGKKAIASFVNFIKDSNISSVTVKGYASQGQTGSEFDIYNQKLSEKRAQAVADYMKQLGLDSEKIITKGFGYNDTLGGIHKSDPRNQRVEASVSAPLKEAN

Organism: Francisella tularensis subsp. tularensis (strain SCHU S4 / Schu 4) (NCBI:txid177416)

Solvent-accessible surface area: 8746 Å² total

B-factor: mean 82.01, std 21.57, range [43.62, 172.21]

Foldseek 3Di:
DDDWDFDDQPPAAAADPPNLPDQFWHWHWDDDPQKIKIKTKFFDDALDLAGDPRNLVHLLSVLSRCVVLVPQAKEKEFEAFDQDDDCPCQVVQQVSRQSNSVNSLVSSVVSPDDSVRYHYGYDYLPPADPPDHSRDSSRRIMMIMDMHGTHTDD